Protein AF-A0A3A0A317-F1 (afdb_monomer_lite)

Structure (mmCIF, N/CA/C/O backbone):
data_AF-A0A3A0A317-F1
#
_entry.id   AF-A0A3A0A317-F1
#
loop_
_atom_site.group_PDB
_atom_site.id
_atom_site.type_symbol
_atom_site.label_atom_id
_atom_site.label_alt_id
_atom_site.label_comp_id
_atom_site.label_asym_id
_atom_site.label_entity_id
_atom_site.label_seq_id
_atom_site.pdbx_PDB_ins_code
_atom_site.Cartn_x
_atom_site.Cartn_y
_atom_site.Cartn_z
_atom_site.occupancy
_atom_site.B_iso_or_equiv
_atom_site.auth_seq_id
_atom_site.auth_comp_id
_atom_site.auth_asym_id
_atom_site.auth_atom_id
_atom_site.pdbx_PDB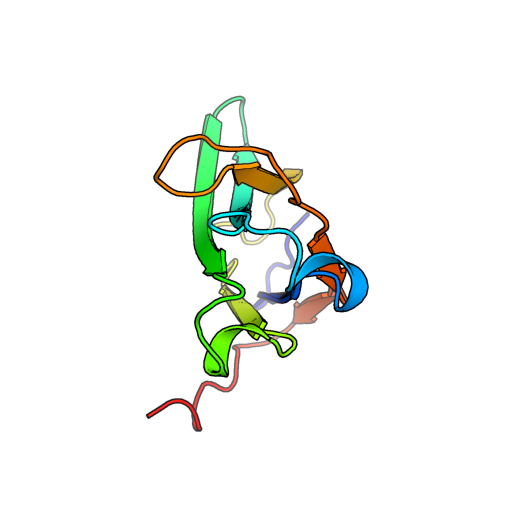_model_num
ATOM 1 N N . THR A 1 1 ? -15.332 -1.388 9.188 1.00 91.38 1 THR A N 1
ATOM 2 C CA . THR A 1 1 ? -15.083 -1.339 10.641 1.00 91.38 1 THR A CA 1
ATOM 3 C C . THR A 1 1 ? -14.102 -2.420 10.993 1.00 91.38 1 THR A C 1
ATOM 5 O O . THR A 1 1 ? -14.291 -3.546 10.540 1.00 91.38 1 THR A O 1
ATOM 8 N N . VAL A 1 2 ? -13.060 -2.084 11.742 1.00 95.31 2 VAL A N 1
ATOM 9 C CA . VAL A 1 2 ? -12.062 -3.056 12.201 1.00 95.31 2 VAL A CA 1
ATOM 10 C C . VAL A 1 2 ? -12.675 -3.929 13.305 1.00 95.31 2 VAL A C 1
ATOM 12 O O . VAL A 1 2 ? -13.416 -3.404 14.141 1.00 95.31 2 VAL A O 1
ATOM 15 N N . PRO A 1 3 ? -12.401 -5.247 13.337 1.00 95.38 3 PRO A N 1
ATOM 16 C CA . PRO A 1 3 ? -12.812 -6.111 14.439 1.00 95.38 3 PRO A CA 1
ATOM 17 C C . PRO A 1 3 ? -12.347 -5.591 15.807 1.00 95.38 3 PRO A C 1
ATOM 19 O O . PRO A 1 3 ? -11.347 -4.881 15.917 1.00 95.38 3 PRO A O 1
ATOM 22 N N . ASN A 1 4 ? -13.065 -5.965 16.866 1.00 96.38 4 ASN A N 1
ATOM 23 C CA . ASN A 1 4 ? -12.630 -5.664 18.232 1.00 96.38 4 ASN A CA 1
ATOM 24 C C . ASN A 1 4 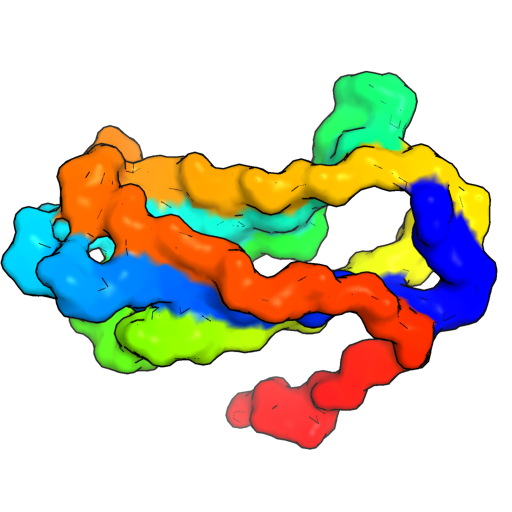? -11.450 -6.565 18.644 1.00 96.38 4 ASN A C 1
ATOM 26 O O . ASN A 1 4 ? -10.556 -6.126 19.372 1.00 96.38 4 ASN A O 1
ATOM 30 N N . GLU A 1 5 ? -11.408 -7.808 18.153 1.00 96.19 5 GLU A N 1
ATOM 31 C CA . GLU A 1 5 ? -10.285 -8.737 18.323 1.00 96.19 5 GLU A CA 1
ATOM 32 C C . GLU A 1 5 ? -9.116 -8.396 17.407 1.00 96.19 5 GLU A C 1
ATOM 34 O O . GLU A 1 5 ? -9.234 -7.561 16.505 1.00 96.19 5 GLU A O 1
ATOM 39 N N . ARG A 1 6 ? -7.927 -8.965 17.679 1.00 96.31 6 ARG A N 1
ATOM 40 C CA . ARG A 1 6 ? -6.727 -8.632 16.898 1.00 96.31 6 ARG A CA 1
ATOM 41 C C . ARG A 1 6 ? -6.965 -8.849 15.417 1.00 96.31 6 ARG A C 1
ATOM 43 O O . ARG A 1 6 ? -7.658 -9.793 15.054 1.00 96.31 6 ARG A O 1
ATOM 50 N N . ALA A 1 7 ? -6.480 -7.920 14.603 1.00 96.69 7 ALA A N 1
ATOM 51 C CA . ALA A 1 7 ? -6.695 -7.938 13.175 1.00 96.69 7 ALA A CA 1
ATOM 52 C C . ALA A 1 7 ? -5.544 -7.236 12.463 1.00 96.69 7 ALA A C 1
ATOM 54 O O . ALA A 1 7 ? -4.937 -6.311 13.005 1.00 96.69 7 ALA A O 1
ATOM 55 N N . PHE A 1 8 ? -5.274 -7.681 11.246 1.00 96.50 8 PHE A N 1
ATOM 56 C CA . PHE A 1 8 ? -4.246 -7.122 10.383 1.00 96.50 8 PHE A CA 1
ATOM 57 C C . PHE A 1 8 ? -4.687 -7.213 8.924 1.00 96.50 8 PHE A C 1
ATOM 59 O O . PHE A 1 8 ? -5.536 -8.040 8.572 1.00 96.50 8 PHE A O 1
ATOM 66 N N . LEU A 1 9 ? -4.111 -6.356 8.086 1.00 95.75 9 LEU A N 1
ATOM 67 C CA . LEU A 1 9 ? -4.196 -6.491 6.638 1.00 95.75 9 LEU A CA 1
ATOM 68 C C . LEU A 1 9 ? -3.067 -7.375 6.152 1.00 95.75 9 LEU A C 1
ATOM 70 O O . LEU A 1 9 ? -1.918 -7.176 6.538 1.00 95.75 9 LEU A O 1
ATOM 74 N N . TRP A 1 10 ? -3.412 -8.313 5.286 1.00 96.12 10 TRP A N 1
ATOM 75 C CA . TRP A 1 10 ? -2.463 -8.994 4.431 1.00 96.12 10 TRP A CA 1
ATOM 76 C C . TRP A 1 10 ? -2.618 -8.414 3.028 1.00 96.12 10 TRP A C 1
ATOM 78 O O . TRP A 1 10 ? -3.718 -8.429 2.473 1.00 96.12 10 TRP A O 1
ATOM 88 N N . LEU A 1 11 ? -1.540 -7.835 2.511 1.00 96.12 11 LEU A N 1
ATOM 89 C CA . LEU A 1 11 ? -1.440 -7.280 1.166 1.00 96.12 11 LEU A CA 1
ATOM 90 C C . LEU A 1 11 ? -0.219 -7.880 0.471 1.00 96.12 11 LEU A C 1
ATOM 92 O O . LEU A 1 11 ? 0.776 -8.163 1.136 1.00 96.12 11 LEU A O 1
ATOM 96 N N . SER A 1 12 ? -0.264 -7.978 -0.854 1.00 96.81 12 SER A N 1
ATOM 97 C CA . SER A 1 12 ? 0.878 -8.432 -1.651 1.00 96.81 12 SER A CA 1
ATOM 98 C C . SER A 1 12 ? 1.140 -7.442 -2.794 1.00 96.81 12 SER A C 1
ATOM 100 O O . SER A 1 12 ? 0.549 -7.593 -3.857 1.00 96.81 12 SER A O 1
ATOM 102 N N . PRO A 1 13 ? 1.926 -6.366 -2.631 1.00 97.62 13 PRO A N 1
ATOM 103 C CA . PRO A 1 13 ? 2.361 -5.542 -3.762 1.00 97.62 13 PRO A CA 1
ATOM 104 C C . PRO A 1 13 ? 3.303 -6.293 -4.718 1.00 97.62 13 PRO A C 1
ATOM 106 O O . PRO A 1 13 ? 4.121 -7.111 -4.290 1.00 97.62 13 PRO A O 1
ATOM 109 N N . ALA A 1 14 ? 3.200 -6.001 -6.016 1.00 97.88 14 ALA A N 1
ATOM 110 C CA . ALA A 1 14 ? 4.130 -6.484 -7.038 1.00 97.88 14 ALA A CA 1
ATOM 111 C C . ALA A 1 14 ? 4.178 -5.567 -8.266 1.00 97.88 14 ALA A C 1
ATOM 113 O O . ALA A 1 14 ? 3.189 -4.916 -8.622 1.00 97.88 14 ALA A O 1
ATOM 114 N N . LEU A 1 15 ? 5.322 -5.587 -8.949 1.00 97.75 15 LEU A N 1
ATOM 115 C CA . LEU A 1 15 ? 5.480 -5.039 -10.295 1.00 97.75 15 LEU A CA 1
ATOM 116 C C . LEU A 1 15 ? 4.954 -6.034 -11.337 1.00 97.75 15 LEU A C 1
ATOM 118 O O . LEU A 1 15 ? 5.111 -7.245 -11.183 1.00 97.75 15 LEU A O 1
ATOM 122 N N . ASP A 1 16 ? 4.379 -5.529 -12.424 1.00 96.50 16 ASP A N 1
ATOM 123 C CA . ASP A 1 16 ? 3.984 -6.344 -13.571 1.00 96.50 16 ASP A CA 1
ATOM 124 C C . ASP A 1 16 ? 5.237 -6.873 -14.297 1.00 96.50 16 ASP A C 1
ATOM 126 O O . ASP A 1 16 ? 6.049 -6.063 -14.761 1.00 96.50 16 ASP A O 1
ATOM 130 N N . PRO A 1 17 ? 5.405 -8.203 -14.448 1.00 96.38 17 PRO A N 1
ATOM 131 C CA . PRO A 1 17 ? 6.549 -8.782 -15.147 1.00 96.38 17 PRO A CA 1
ATOM 132 C C . PRO A 1 17 ? 6.762 -8.280 -16.572 1.00 96.38 17 PRO A C 1
ATOM 134 O O . PRO A 1 17 ? 7.891 -8.290 -17.063 1.00 96.38 17 PRO A O 1
ATOM 137 N N . GLU A 1 18 ? 5.705 -7.817 -17.241 1.00 96.81 18 GLU A N 1
ATOM 138 C CA . GLU A 1 18 ? 5.811 -7.251 -18.584 1.00 96.81 18 GLU A CA 1
ATOM 139 C C . GLU A 1 18 ? 6.664 -5.969 -18.609 1.00 96.81 18 GLU A C 1
ATOM 141 O O . GLU A 1 18 ? 7.320 -5.692 -19.614 1.00 96.81 18 GLU A O 1
ATOM 146 N N . ALA A 1 19 ? 6.696 -5.215 -17.505 1.00 95.06 19 ALA A N 1
ATOM 147 C CA . ALA A 1 19 ? 7.318 -3.896 -17.424 1.00 95.06 19 ALA A CA 1
ATOM 148 C C . ALA A 1 19 ? 8.756 -3.884 -16.878 1.00 95.06 19 ALA A C 1
ATOM 150 O O . ALA A 1 19 ? 9.430 -2.859 -16.983 1.00 95.06 19 ALA A O 1
ATOM 151 N N . TRP A 1 20 ? 9.273 -5.001 -16.349 1.00 94.31 20 TRP A N 1
ATOM 152 C CA . TRP A 1 20 ? 10.591 -5.042 -15.687 1.00 94.31 20 TRP A CA 1
ATOM 153 C C . TRP A 1 20 ? 11.752 -4.529 -16.555 1.00 94.31 20 TRP A C 1
ATOM 155 O O . TRP A 1 20 ? 12.718 -3.972 -16.045 1.00 94.31 20 TRP A O 1
ATOM 165 N N . GLY A 1 21 ? 11.664 -4.700 -17.876 1.00 92.94 21 GLY A N 1
ATOM 166 C CA . GLY A 1 21 ? 12.705 -4.293 -18.825 1.00 92.94 21 GLY A CA 1
ATOM 167 C C . GLY A 1 21 ? 12.516 -2.912 -19.457 1.00 92.94 21 GLY A C 1
ATOM 168 O O . GLY A 1 21 ? 13.262 -2.570 -20.370 1.00 92.94 21 GLY A O 1
ATOM 169 N N . TRP A 1 22 ? 11.505 -2.140 -19.054 1.00 94.44 22 TRP A N 1
ATOM 170 C CA . TRP A 1 22 ? 11.126 -0.898 -19.744 1.00 94.44 22 TRP A CA 1
ATOM 171 C C . TRP A 1 22 ? 11.856 0.355 -19.232 1.00 94.44 22 TRP A C 1
ATOM 173 O O . TRP A 1 22 ? 11.685 1.429 -19.803 1.00 94.44 22 TRP A O 1
ATOM 183 N N . GLY A 1 23 ? 12.705 0.222 -18.206 1.00 86.56 23 GLY A N 1
ATOM 184 C CA . GLY A 1 23 ? 13.604 1.289 -17.748 1.00 86.56 23 GLY A CA 1
ATOM 185 C C . GLY A 1 23 ? 13.011 2.286 -16.744 1.00 86.56 23 GLY A C 1
ATOM 186 O O . GLY A 1 23 ? 13.548 3.386 -16.622 1.00 86.56 23 GLY A O 1
ATOM 187 N N . GLY A 1 24 ? 11.930 1.924 -16.044 1.00 90.94 24 GLY A N 1
ATOM 188 C CA . GLY A 1 24 ? 11.418 2.670 -14.884 1.00 90.94 24 GLY A CA 1
ATOM 189 C C . GLY A 1 24 ? 12.290 2.490 -13.638 1.00 90.94 24 GLY A C 1
ATOM 190 O O . GLY A 1 24 ? 13.027 1.507 -13.538 1.00 90.94 24 GLY A O 1
ATOM 191 N N . ASP A 1 25 ? 12.208 3.424 -12.686 1.00 94.75 25 ASP A N 1
ATOM 192 C CA . ASP A 1 25 ? 12.873 3.299 -11.379 1.00 94.75 25 ASP A CA 1
ATOM 193 C C . ASP A 1 25 ? 12.012 2.567 -10.341 1.00 94.75 25 ASP A C 1
ATOM 195 O O . ASP A 1 25 ? 12.496 2.290 -9.248 1.00 94.75 25 ASP A O 1
ATOM 199 N N . GLY A 1 26 ? 10.790 2.174 -10.709 1.00 96.56 26 GLY A N 1
ATOM 200 C CA . GLY A 1 26 ? 9.924 1.304 -9.925 1.00 96.56 26 GLY A CA 1
ATOM 201 C C . GLY A 1 26 ? 8.785 2.046 -9.233 1.00 96.56 26 GLY A C 1
ATOM 202 O O . GLY A 1 26 ? 8.675 3.262 -9.302 1.00 96.56 26 GLY A O 1
ATOM 203 N N . VAL A 1 27 ? 7.950 1.300 -8.512 1.00 98.19 27 VAL A N 1
ATOM 204 C CA . VAL A 1 27 ? 6.696 1.814 -7.941 1.00 98.19 27 VAL A CA 1
ATOM 205 C C . VAL A 1 27 ? 6.782 1.858 -6.423 1.00 98.19 27 VAL A C 1
ATOM 207 O O . VAL A 1 27 ? 7.223 0.902 -5.782 1.00 98.19 27 VAL A O 1
ATOM 210 N N .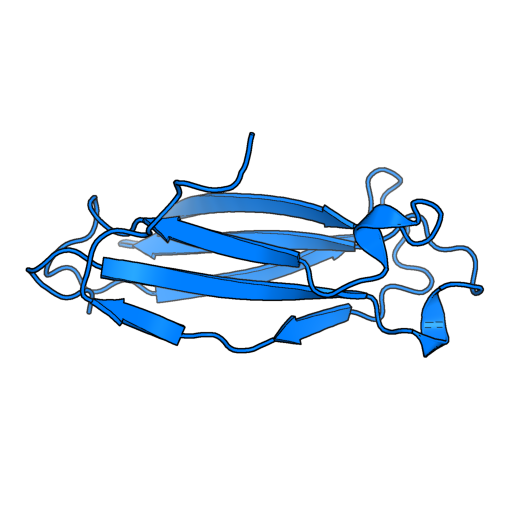 THR A 1 28 ? 6.335 2.962 -5.830 1.00 98.38 28 THR A N 1
ATOM 211 C CA . THR A 1 28 ? 6.176 3.107 -4.379 1.00 98.38 28 THR A CA 1
ATOM 212 C C . THR A 1 28 ? 4.747 2.770 -3.979 1.00 98.38 28 THR A C 1
ATOM 214 O O . THR A 1 28 ? 3.798 3.422 -4.402 1.00 98.38 28 THR A O 1
ATOM 217 N N . PHE A 1 29 ? 4.589 1.743 -3.155 1.00 98.31 29 PHE A N 1
ATOM 218 C CA . PHE A 1 29 ? 3.315 1.268 -2.638 1.00 98.31 29 PHE A CA 1
ATOM 219 C C . PHE A 1 29 ? 3.086 1.824 -1.242 1.00 98.31 29 PHE A C 1
ATOM 221 O O . PHE A 1 29 ? 3.934 1.647 -0.366 1.00 98.31 29 PHE A O 1
ATOM 228 N N . GLU A 1 30 ? 1.924 2.427 -1.012 1.00 98.38 30 GLU A N 1
ATOM 229 C CA . GLU A 1 30 ? 1.523 2.894 0.310 1.00 98.38 30 GLU A CA 1
ATOM 230 C C . GLU A 1 30 ? 0.158 2.335 0.704 1.00 98.38 30 GLU A C 1
ATOM 232 O O . GLU A 1 30 ? -0.763 2.228 -0.108 1.00 98.38 30 GLU A O 1
ATOM 237 N N . ALA A 1 31 ? 0.037 1.958 1.977 1.00 97.94 31 ALA A N 1
ATOM 238 C CA . ALA A 1 31 ? -1.247 1.652 2.584 1.00 97.94 31 ALA A CA 1
ATOM 239 C C . ALA A 1 31 ? -1.459 2.564 3.789 1.00 97.94 31 ALA A C 1
ATOM 241 O O . ALA A 1 31 ? -0.625 2.630 4.700 1.00 97.94 31 ALA A O 1
ATOM 242 N N . ALA A 1 32 ? -2.595 3.246 3.797 1.00 98.12 32 ALA A N 1
ATOM 243 C CA . ALA A 1 32 ? -2.961 4.210 4.812 1.00 98.12 32 ALA A CA 1
ATOM 244 C C . ALA A 1 32 ? -4.373 3.956 5.334 1.00 98.12 32 ALA A C 1
ATOM 246 O O . ALA A 1 32 ? -5.212 3.311 4.695 1.00 98.12 32 ALA A O 1
ATOM 247 N N . VAL A 1 33 ? -4.632 4.488 6.521 1.00 97.88 33 VAL A N 1
ATOM 248 C CA . VAL A 1 33 ? -5.983 4.611 7.054 1.00 97.88 33 VAL A CA 1
ATOM 249 C C . VAL A 1 33 ? -6.423 6.059 6.958 1.00 97.88 33 VAL A C 1
ATOM 251 O O . VAL A 1 33 ? -5.654 6.961 7.284 1.00 97.88 33 VAL A O 1
ATOM 254 N N . ALA A 1 34 ? -7.671 6.279 6.568 1.00 97.50 34 ALA A N 1
ATOM 255 C CA . ALA A 1 34 ? -8.322 7.569 6.700 1.00 97.50 34 ALA A CA 1
ATOM 256 C C . ALA A 1 34 ? -9.421 7.496 7.760 1.00 97.50 34 ALA A C 1
ATOM 258 O O . ALA A 1 34 ? -10.277 6.602 7.755 1.00 97.50 34 ALA A O 1
ATOM 259 N N . ARG A 1 35 ? -9.386 8.457 8.684 1.00 94.38 35 ARG A N 1
ATOM 260 C CA . ARG A 1 35 ? -10.378 8.644 9.742 1.00 94.38 35 ARG A CA 1
ATOM 261 C C . ARG A 1 35 ? -10.529 10.134 10.024 1.00 94.38 35 ARG A C 1
ATOM 263 O O . ARG A 1 35 ? -9.537 10.836 10.163 1.00 94.38 35 ARG A O 1
ATOM 270 N N . ASP A 1 36 ? -11.770 10.609 10.131 1.00 91.38 36 ASP A N 1
ATOM 271 C CA . ASP A 1 36 ? -12.085 11.997 10.508 1.00 91.38 36 ASP A CA 1
ATOM 272 C C . ASP A 1 36 ? -11.360 13.051 9.635 1.00 91.38 36 ASP A C 1
ATOM 274 O O . ASP A 1 36 ? -11.006 14.136 10.090 1.00 91.38 36 ASP A O 1
ATOM 278 N N . GLY A 1 37 ? -11.130 12.721 8.357 1.00 89.00 37 GLY A N 1
ATOM 279 C CA . GLY A 1 37 ? -10.423 13.576 7.395 1.00 89.00 37 GLY A CA 1
ATOM 280 C C . GLY A 1 37 ? -8.897 13.591 7.537 1.00 89.00 37 GLY A C 1
ATOM 281 O O . GLY A 1 37 ? -8.239 14.336 6.815 1.00 89.00 37 GLY A O 1
ATOM 282 N N . GLN A 1 38 ? -8.329 12.785 8.436 1.00 94.38 38 GLN A N 1
ATOM 283 C CA . GLN A 1 38 ? -6.888 12.609 8.592 1.00 94.38 38 GLN A CA 1
ATOM 284 C C . GLN A 1 38 ? -6.449 11.259 8.035 1.00 94.38 38 GLN A C 1
ATOM 286 O O . GLN A 1 38 ? -7.039 10.223 8.346 1.00 94.38 38 GLN A O 1
ATOM 291 N N . GLU A 1 39 ? -5.386 11.285 7.239 1.00 97.06 39 GLU A N 1
ATOM 292 C CA . GLU A 1 39 ? -4.740 10.094 6.705 1.00 97.06 39 GLU A CA 1
ATOM 293 C C . GLU A 1 39 ? -3.499 9.752 7.536 1.00 97.06 39 GLU A C 1
ATOM 295 O O . GLU A 1 39 ? -2.753 10.633 7.967 1.00 97.06 39 GLU A O 1
ATOM 300 N N . THR A 1 40 ? -3.297 8.468 7.815 1.00 97.62 40 THR A N 1
ATOM 301 C CA . THR A 1 40 ? -2.108 7.951 8.497 1.00 97.62 40 THR A CA 1
ATOM 302 C C . THR A 1 40 ? -1.564 6.766 7.715 1.00 97.62 40 THR A C 1
ATOM 304 O O . THR A 1 40 ? -2.196 5.709 7.667 1.00 97.62 40 THR A O 1
ATOM 307 N N . THR A 1 41 ? -0.385 6.939 7.120 1.00 98.19 41 THR A N 1
ATOM 308 C CA . THR A 1 41 ? 0.336 5.870 6.424 1.00 98.19 41 THR A CA 1
ATOM 309 C C . THR A 1 41 ? 0.795 4.816 7.424 1.00 98.19 41 THR A C 1
ATOM 311 O O . THR A 1 41 ? 1.459 5.125 8.413 1.00 98.19 41 THR A O 1
ATOM 314 N N . LEU A 1 42 ? 0.435 3.561 7.166 1.00 97.44 42 LEU A N 1
ATOM 315 C CA . LEU A 1 42 ? 0.821 2.408 7.983 1.00 97.44 42 LEU A CA 1
ATOM 316 C C . LEU A 1 42 ? 1.918 1.569 7.328 1.00 97.44 42 LEU A C 1
ATOM 318 O O . LEU A 1 42 ? 2.619 0.825 8.011 1.00 97.44 42 LEU A O 1
ATOM 322 N N . TYR A 1 43 ? 2.048 1.670 6.009 1.00 97.75 43 TYR A N 1
ATOM 323 C CA . TYR A 1 43 ? 2.997 0.911 5.213 1.00 97.75 43 TYR A CA 1
ATOM 324 C C . TYR A 1 43 ? 3.459 1.751 4.033 1.00 97.75 43 TYR A C 1
ATOM 326 O O . TYR A 1 43 ? 2.640 2.375 3.361 1.00 97.75 43 TYR A O 1
ATOM 334 N N . THR A 1 44 ? 4.762 1.720 3.780 1.00 97.94 44 THR A N 1
ATOM 335 C CA . THR A 1 44 ? 5.376 2.223 2.557 1.00 97.94 44 THR A CA 1
ATOM 336 C C . THR A 1 44 ? 6.445 1.231 2.121 1.00 97.94 44 THR A C 1
ATOM 338 O O . THR A 1 44 ? 7.226 0.748 2.949 1.00 97.94 44 THR A O 1
ATOM 341 N N . ARG A 1 45 ? 6.465 0.888 0.836 1.00 97.50 45 ARG A N 1
ATOM 342 C CA . ARG A 1 45 ? 7.523 0.076 0.241 1.00 97.50 45 ARG A CA 1
ATOM 343 C C . ARG A 1 45 ? 7.705 0.445 -1.218 1.00 97.50 45 ARG A C 1
ATOM 345 O O . ARG A 1 45 ? 6.758 0.424 -1.994 1.00 97.50 45 ARG A O 1
ATOM 352 N N . HIS A 1 46 ? 8.941 0.718 -1.594 1.00 98.00 46 HIS A N 1
ATOM 353 C CA . HIS A 1 46 ? 9.324 0.888 -2.985 1.00 98.00 46 HIS A CA 1
ATOM 354 C C . HIS A 1 46 ? 9.817 -0.444 -3.559 1.00 98.00 46 HIS A C 1
ATOM 356 O O . HIS A 1 46 ? 10.621 -1.112 -2.908 1.00 98.00 46 HIS A O 1
ATOM 362 N N . LEU A 1 47 ? 9.313 -0.823 -4.736 1.00 97.94 47 LEU A N 1
ATOM 363 C CA . LEU A 1 47 ? 9.759 -1.993 -5.493 1.00 97.94 47 LEU A CA 1
ATOM 364 C C . LEU A 1 47 ? 10.484 -1.532 -6.750 1.00 97.94 47 LEU A C 1
ATOM 366 O O . LEU A 1 47 ? 9.886 -0.833 -7.570 1.00 97.94 47 LEU A O 1
ATOM 370 N N . ASN A 1 48 ? 11.730 -1.966 -6.924 1.00 96.31 48 ASN A N 1
ATOM 371 C CA . ASN A 1 48 ? 12.557 -1.589 -8.066 1.00 96.31 48 ASN A CA 1
ATOM 372 C C . ASN A 1 48 ? 12.795 -2.795 -8.997 1.00 96.31 48 ASN A C 1
ATOM 374 O O . ASN A 1 48 ? 13.332 -3.806 -8.547 1.00 96.31 48 ASN A O 1
ATOM 378 N N . PRO A 1 49 ? 12.468 -2.721 -10.303 1.00 95.44 49 PRO A N 1
ATOM 379 C CA . PRO A 1 49 ? 12.673 -3.842 -11.226 1.00 95.44 49 PRO A CA 1
ATOM 380 C C . PRO A 1 49 ? 14.153 -4.180 -11.489 1.00 95.44 49 PRO A C 1
ATOM 382 O O . PRO A 1 49 ? 14.450 -5.248 -12.022 1.00 95.44 49 PRO A O 1
ATOM 385 N N . ALA A 1 50 ? 15.096 -3.304 -11.125 1.00 94.81 50 ALA A N 1
ATOM 386 C CA . ALA A 1 50 ? 16.527 -3.610 -11.148 1.00 94.81 50 ALA A CA 1
ATOM 387 C C . ALA A 1 50 ? 16.953 -4.541 -9.997 1.00 94.81 50 ALA A C 1
ATOM 389 O O . ALA A 1 50 ? 18.003 -5.184 -10.075 1.00 94.81 50 ALA A O 1
ATOM 390 N N . GLU A 1 51 ? 16.139 -4.637 -8.946 1.00 96.00 51 GLU A N 1
ATOM 391 C CA . GLU A 1 51 ? 16.418 -5.423 -7.756 1.00 96.00 51 GLU A CA 1
ATOM 392 C C . GLU A 1 51 ? 15.727 -6.787 -7.832 1.00 96.00 51 GLU A C 1
ATOM 394 O O . GLU A 1 51 ? 14.508 -6.917 -7.755 1.00 96.00 51 GLU A O 1
ATOM 399 N N . THR A 1 52 ? 16.519 -7.854 -7.955 1.00 94.69 52 THR A N 1
ATOM 400 C CA . THR A 1 52 ? 15.977 -9.220 -8.125 1.00 94.69 52 THR A CA 1
ATOM 401 C C . THR A 1 52 ? 15.040 -9.667 -7.000 1.00 94.69 52 THR A C 1
ATOM 403 O O . THR A 1 52 ? 14.134 -10.462 -7.250 1.00 94.69 52 THR A O 1
ATOM 406 N N . TYR A 1 53 ? 15.227 -9.156 -5.778 1.00 95.56 53 TYR A N 1
ATOM 407 C CA . TYR A 1 53 ? 14.367 -9.477 -4.640 1.00 95.56 53 TYR A CA 1
ATOM 408 C C . TYR A 1 53 ? 12.971 -8.836 -4.742 1.00 95.56 53 TYR A C 1
ATOM 410 O O . TYR A 1 53 ? 12.044 -9.337 -4.110 1.00 95.56 53 TYR A O 1
ATOM 418 N N . ASP A 1 54 ? 12.799 -7.789 -5.558 1.00 96.88 54 ASP A N 1
ATOM 419 C CA . ASP A 1 54 ? 11.540 -7.052 -5.745 1.00 96.88 54 ASP A CA 1
ATOM 420 C C . ASP A 1 54 ? 10.693 -7.564 -6.924 1.00 96.88 54 ASP A C 1
ATOM 422 O O . ASP A 1 54 ? 9.545 -7.154 -7.085 1.00 96.88 54 ASP A O 1
ATOM 426 N N . LEU A 1 55 ? 11.213 -8.499 -7.729 1.00 94.31 55 LEU A N 1
ATOM 427 C CA . LEU A 1 55 ? 10.490 -9.071 -8.876 1.00 94.31 55 LEU A CA 1
ATOM 428 C C . LEU A 1 55 ? 9.330 -9.993 -8.458 1.00 94.31 55 LEU A C 1
ATOM 430 O O . LEU A 1 55 ? 8.426 -10.270 -9.241 1.00 94.31 55 LEU A O 1
ATOM 434 N N . GLY A 1 56 ? 9.361 -10.516 -7.233 1.00 93.62 56 GLY A N 1
ATOM 435 C CA . GLY A 1 56 ? 8.295 -11.357 -6.691 1.00 93.62 56 GLY A CA 1
ATOM 436 C C . GLY A 1 56 ? 7.157 -10.558 -6.059 1.00 93.62 56 GLY A C 1
ATOM 437 O O . GLY A 1 56 ? 7.282 -9.363 -5.799 1.00 93.62 56 GLY A O 1
ATOM 438 N N . TRP A 1 57 ? 6.070 -11.259 -5.730 1.00 95.62 57 TRP A N 1
ATOM 439 C CA . TRP A 1 57 ? 5.088 -10.748 -4.775 1.00 95.62 57 TRP A CA 1
ATOM 440 C C . TRP A 1 57 ? 5.760 -10.483 -3.435 1.00 95.62 57 TRP A C 1
ATOM 442 O O . TRP A 1 57 ? 6.502 -11.321 -2.922 1.00 95.62 57 TRP A O 1
ATOM 452 N N . GLN A 1 58 ? 5.488 -9.310 -2.883 1.00 96.12 58 GLN A N 1
ATOM 453 C CA . GLN A 1 58 ? 6.058 -8.866 -1.628 1.00 96.12 58 GLN A CA 1
ATOM 454 C C . GLN A 1 58 ? 4.973 -8.852 -0.572 1.00 96.12 58 GLN A C 1
ATOM 456 O O . GLN A 1 58 ? 4.083 -8.017 -0.627 1.00 96.12 58 GLN A O 1
ATOM 461 N N . GLU A 1 59 ? 5.030 -9.762 0.391 1.00 94.62 59 GLU A N 1
ATOM 462 C CA . GLU A 1 59 ? 3.997 -9.822 1.422 1.00 94.62 59 GLU A CA 1
ATOM 463 C C . GLU A 1 59 ? 4.140 -8.669 2.423 1.00 94.62 59 GLU A C 1
ATOM 465 O O . GLU A 1 59 ? 5.241 -8.294 2.831 1.00 94.62 59 GLU A O 1
ATOM 470 N N . ALA A 1 60 ? 3.007 -8.095 2.818 1.00 94.19 60 ALA A N 1
ATOM 471 C CA . ALA A 1 60 ? 2.909 -7.054 3.827 1.00 94.19 60 ALA A CA 1
ATOM 472 C C . ALA A 1 60 ? 1.815 -7.412 4.835 1.00 94.19 60 ALA A C 1
ATOM 474 O O . ALA A 1 60 ? 0.646 -7.589 4.483 1.00 94.19 60 ALA A O 1
ATOM 475 N N . LEU A 1 61 ? 2.211 -7.492 6.106 1.00 95.44 61 LEU A N 1
ATOM 476 C CA . LEU A 1 61 ? 1.339 -7.773 7.242 1.00 95.44 61 LEU A CA 1
ATOM 477 C C . LEU A 1 61 ? 1.228 -6.502 8.089 1.00 95.44 61 LEU A C 1
ATOM 479 O O . LEU A 1 61 ? 2.159 -6.151 8.810 1.00 95.44 61 LEU A O 1
ATOM 483 N N . ILE A 1 62 ? 0.101 -5.797 7.996 1.00 95.56 62 ILE A N 1
ATOM 484 C CA . ILE A 1 62 ? -0.088 -4.476 8.613 1.00 95.56 62 ILE A CA 1
ATOM 485 C C . ILE A 1 62 ? -1.048 -4.599 9.802 1.00 95.56 62 ILE A C 1
ATOM 487 O O . ILE A 1 62 ? -2.251 -4.796 9.592 1.00 95.56 62 ILE A O 1
ATOM 491 N N . PRO A 1 63 ? -0.571 -4.487 11.055 1.00 95.81 63 PRO A N 1
ATOM 492 C CA . PRO A 1 63 ? -1.435 -4.528 12.230 1.00 95.81 63 PRO A CA 1
ATOM 493 C C . PRO A 1 63 ? -2.443 -3.373 12.242 1.00 95.81 63 PRO A C 1
ATOM 495 O O . PRO A 1 63 ? -2.094 -2.230 11.959 1.00 95.81 63 PRO A O 1
ATOM 498 N N . LEU A 1 64 ? -3.687 -3.655 12.637 1.00 96.50 64 LEU A N 1
ATOM 499 C CA . LEU A 1 64 ? -4.746 -2.647 12.799 1.00 96.50 64 LEU A CA 1
ATOM 500 C C . LEU A 1 64 ? -5.154 -2.456 14.268 1.00 96.50 64 LEU A C 1
ATOM 502 O O . LEU A 1 64 ? -6.241 -1.958 14.565 1.00 96.50 64 LEU A O 1
ATOM 506 N N . ASP A 1 65 ? -4.290 -2.851 15.207 1.00 95.12 65 ASP A N 1
ATOM 507 C CA . ASP A 1 65 ? -4.541 -2.822 16.650 1.00 95.12 65 ASP A CA 1
ATOM 508 C C . ASP A 1 65 ? -4.993 -1.456 17.181 1.00 95.12 65 ASP A C 1
ATOM 510 O O . ASP A 1 65 ? -5.784 -1.410 18.123 1.00 95.12 65 ASP A O 1
ATOM 514 N N . ALA A 1 66 ? -4.517 -0.366 16.577 1.00 95.38 66 ALA A N 1
ATOM 515 C CA . ALA A 1 66 ? -4.854 1.001 16.970 1.00 95.38 66 ALA A CA 1
ATOM 516 C C . ALA A 1 66 ? -6.286 1.422 16.591 1.00 95.38 66 ALA A C 1
ATOM 518 O O . ALA A 1 66 ? -6.775 2.417 17.111 1.00 95.38 66 ALA A O 1
ATOM 519 N N . TYR A 1 67 ? -6.965 0.664 15.725 1.00 96.06 67 TYR A N 1
ATOM 520 C CA . TYR A 1 67 ? -8.236 1.058 15.104 1.00 96.06 67 TYR A CA 1
ATOM 521 C C . TYR A 1 67 ? -9.406 0.138 15.483 1.00 96.06 67 TYR A C 1
ATOM 523 O O . TYR A 1 67 ? -10.431 0.109 14.806 1.00 96.06 67 TYR A O 1
ATOM 531 N N . ARG A 1 68 ? -9.263 -0.663 16.545 1.00 96.19 68 ARG A N 1
ATOM 532 C CA . ARG A 1 68 ? -10.252 -1.669 16.977 1.00 96.19 68 ARG A CA 1
ATOM 533 C C . ARG A 1 68 ? -11.638 -1.088 17.192 1.00 96.19 68 ARG A C 1
ATOM 535 O O . ARG A 1 68 ? -11.805 -0.132 17.939 1.00 96.19 68 ARG A O 1
ATOM 542 N N . GLY A 1 69 ? -12.639 -1.720 16.586 1.00 96.38 69 GLY A N 1
ATOM 543 C CA . GLY A 1 69 ? -14.029 -1.280 16.693 1.00 96.38 69 GLY A CA 1
ATOM 544 C C . GLY A 1 69 ? -14.329 0.019 15.942 1.00 96.38 69 GLY A C 1
ATOM 545 O O . GLY A 1 69 ? -15.486 0.438 15.894 1.00 96.38 69 GLY A O 1
ATOM 546 N N . GLU A 1 70 ? -13.332 0.640 15.309 1.00 96.06 70 GLU A N 1
ATOM 547 C CA . GLU A 1 70 ? -13.498 1.894 14.590 1.00 96.06 70 GLU A CA 1
ATOM 548 C C . GLU A 1 70 ? -13.890 1.655 13.130 1.00 96.06 70 GLU A C 1
ATOM 550 O O . GLU A 1 70 ? -13.511 0.668 12.480 1.00 96.06 70 GLU A O 1
ATOM 555 N N . ARG A 1 71 ? -14.681 2.582 12.586 1.00 95.69 71 ARG A N 1
ATOM 556 C CA . ARG A 1 71 ? -14.873 2.687 11.143 1.00 95.69 71 ARG A CA 1
ATOM 557 C C . ARG A 1 71 ? -13.722 3.515 10.581 1.00 95.69 71 ARG A C 1
ATOM 559 O O . ARG A 1 71 ? -13.615 4.693 10.888 1.00 95.69 71 ARG A O 1
ATOM 566 N N . ILE A 1 72 ? -12.918 2.877 9.745 1.00 96.19 72 ILE A N 1
ATOM 567 C CA . ILE A 1 72 ? -11.841 3.494 8.974 1.00 96.19 72 ILE A CA 1
ATOM 568 C C . ILE A 1 72 ? -12.098 3.250 7.492 1.00 96.19 72 ILE A C 1
ATOM 570 O O . ILE A 1 72 ? -12.749 2.254 7.143 1.00 96.19 72 ILE A O 1
ATOM 574 N N . ASP A 1 73 ? -11.539 4.113 6.657 1.00 96.94 73 ASP A N 1
ATOM 575 C CA . ASP A 1 73 ? -11.330 3.833 5.243 1.00 96.94 73 ASP A CA 1
ATOM 576 C C . ASP A 1 73 ? -9.883 3.369 5.047 1.00 96.94 73 ASP A C 1
ATOM 578 O O . ASP A 1 73 ? -8.960 3.894 5.669 1.00 96.94 73 ASP A O 1
ATOM 582 N N . LEU A 1 74 ? -9.697 2.342 4.221 1.00 95.88 74 LEU A N 1
ATOM 583 C CA . LEU A 1 74 ? -8.379 1.846 3.839 1.00 95.88 74 LEU A CA 1
ATOM 584 C C . LEU A 1 74 ? -8.043 2.389 2.462 1.00 95.88 74 LEU A C 1
ATOM 586 O O . LEU A 1 74 ? -8.818 2.209 1.522 1.00 95.88 74 LEU A O 1
ATOM 590 N N . ILE A 1 75 ? -6.891 3.033 2.360 1.00 96.88 75 ILE A N 1
ATOM 591 C CA . ILE A 1 75 ? -6.390 3.631 1.130 1.00 96.88 75 ILE A CA 1
ATOM 592 C C . ILE A 1 75 ? -5.166 2.828 0.717 1.00 96.88 75 ILE A C 1
ATOM 594 O O . ILE A 1 75 ? -4.218 2.703 1.488 1.00 96.88 75 ILE A O 1
ATOM 598 N N . LEU A 1 76 ? -5.216 2.258 -0.484 1.00 97.19 76 LEU A N 1
ATOM 599 C CA . LEU A 1 76 ? -4.077 1.618 -1.131 1.00 97.19 76 LEU A CA 1
ATOM 600 C C . LEU A 1 76 ? -3.689 2.494 -2.316 1.00 97.19 76 LEU A C 1
ATOM 602 O O . LEU A 1 76 ? -4.495 2.670 -3.233 1.00 97.19 76 LEU A O 1
ATOM 606 N N . SER A 1 77 ? -2.486 3.051 -2.292 1.00 97.44 77 SER A N 1
ATOM 607 C CA . SER A 1 77 ? -1.983 3.934 -3.340 1.00 97.44 77 SER A CA 1
ATOM 608 C C . SER A 1 77 ? -0.680 3.411 -3.928 1.00 97.44 77 SER A C 1
ATOM 610 O O . SER A 1 77 ? 0.065 2.638 -3.322 1.00 97.44 77 SER A O 1
ATOM 612 N N . THR A 1 78 ? -0.438 3.819 -5.167 1.00 97.44 78 THR A N 1
ATOM 613 C CA . THR A 1 78 ? 0.817 3.611 -5.881 1.00 97.44 78 THR A CA 1
ATOM 614 C C . THR A 1 78 ? 1.304 4.964 -6.367 1.00 97.44 78 THR A C 1
ATOM 616 O O . THR A 1 78 ? 0.527 5.735 -6.935 1.00 97.44 78 THR A O 1
ATOM 619 N N . HIS A 1 79 ? 2.580 5.236 -6.151 1.00 97.38 79 HIS A N 1
ATOM 620 C CA . HIS A 1 79 ? 3.255 6.467 -6.529 1.00 97.38 79 HIS A CA 1
ATOM 621 C C . HIS A 1 79 ? 4.482 6.144 -7.385 1.00 97.38 79 HIS A C 1
ATOM 623 O O . HIS A 1 79 ? 5.012 5.033 -7.273 1.00 97.38 79 HIS A O 1
ATOM 629 N N . PRO A 1 80 ? 4.960 7.115 -8.182 1.00 96.81 80 PRO A N 1
ATOM 630 C CA . PRO A 1 80 ? 6.241 6.995 -8.859 1.00 96.81 80 PRO A CA 1
ATOM 631 C C . PRO A 1 80 ? 7.391 6.646 -7.911 1.00 96.81 80 PRO A C 1
ATOM 633 O O . PRO A 1 80 ? 7.329 6.880 -6.693 1.00 96.81 80 PRO A O 1
ATOM 636 N N . GLY A 1 81 ? 8.459 6.101 -8.484 1.00 91.19 81 GLY A N 1
ATOM 637 C CA . GLY A 1 81 ? 9.704 5.837 -7.778 1.00 91.19 81 GLY A CA 1
ATOM 638 C C . GLY A 1 81 ? 10.406 7.112 -7.284 1.00 91.19 81 GLY A C 1
ATOM 639 O O . GLY A 1 81 ? 9.948 8.235 -7.523 1.00 91.19 81 GLY A O 1
ATOM 640 N N . PRO A 1 82 ? 11.537 6.976 -6.568 1.00 92.81 82 PRO A N 1
ATOM 641 C CA . PRO A 1 82 ? 12.268 8.094 -5.969 1.00 92.81 82 PRO A CA 1
ATOM 642 C C . PRO A 1 82 ? 12.675 9.216 -6.935 1.00 92.81 82 PRO A C 1
ATOM 644 O O . PRO A 1 82 ? 12.838 10.358 -6.501 1.00 92.81 82 PRO A O 1
ATOM 647 N N . ALA A 1 83 ? 12.847 8.929 -8.228 1.00 93.31 83 ALA A N 1
ATOM 648 C CA . ALA A 1 83 ? 13.147 9.932 -9.248 1.00 93.31 83 ALA A CA 1
ATOM 649 C C . ALA A 1 83 ? 11.900 10.690 -9.743 1.00 93.31 83 ALA A C 1
ATOM 651 O O . ALA A 1 83 ? 12.024 11.559 -10.608 1.00 93.31 83 ALA A O 1
ATOM 652 N N . ASN A 1 84 ? 10.714 10.381 -9.204 1.00 92.31 84 ASN A N 1
ATOM 653 C CA . ASN A 1 84 ? 9.415 10.867 -9.667 1.00 92.31 84 ASN A CA 1
ATOM 654 C C . ASN A 1 84 ? 9.200 10.599 -11.169 1.00 92.31 84 ASN A C 1
ATOM 656 O O . ASN A 1 84 ? 8.671 11.438 -11.902 1.00 92.31 84 ASN A O 1
ATOM 660 N N . ASN A 1 85 ? 9.681 9.441 -11.619 1.00 89.00 85 ASN A N 1
ATOM 661 C CA . ASN A 1 85 ? 9.547 8.947 -12.976 1.00 89.00 85 ASN A CA 1
ATOM 662 C C . ASN A 1 85 ? 8.432 7.900 -12.991 1.00 89.00 85 ASN A C 1
ATOM 664 O O . ASN A 1 85 ? 8.566 6.869 -12.353 1.00 89.00 85 ASN A O 1
ATOM 668 N N . ASP A 1 86 ? 7.344 8.172 -13.705 1.00 90.25 86 ASP A N 1
ATOM 669 C CA . ASP A 1 86 ? 6.198 7.261 -13.819 1.00 90.25 86 ASP A CA 1
ATOM 670 C C . ASP A 1 86 ? 6.306 6.306 -15.022 1.00 90.25 86 ASP A C 1
ATOM 672 O O . ASP A 1 86 ? 5.387 5.538 -15.335 1.00 90.25 86 ASP A O 1
ATOM 676 N N . ALA A 1 87 ? 7.433 6.348 -15.739 1.00 90.62 87 ALA A N 1
ATOM 677 C CA . ALA A 1 87 ? 7.675 5.459 -16.857 1.00 90.62 87 ALA A CA 1
ATOM 678 C C . ALA A 1 87 ? 7.715 4.001 -16.387 1.00 90.62 87 ALA A C 1
ATOM 680 O O . ALA A 1 87 ? 8.502 3.634 -15.522 1.00 90.62 87 ALA A O 1
ATOM 681 N N . ALA A 1 88 ? 6.929 3.155 -17.057 1.00 92.38 88 ALA A N 1
ATOM 682 C CA . ALA A 1 88 ? 6.846 1.718 -16.798 1.00 92.38 88 ALA A CA 1
ATOM 683 C C . ALA A 1 88 ? 6.279 1.308 -15.428 1.00 92.38 88 ALA A C 1
ATOM 685 O O . ALA A 1 88 ? 6.408 0.142 -15.051 1.00 92.38 88 ALA A O 1
ATOM 686 N N . ASP A 1 89 ? 5.562 2.202 -14.747 1.00 94.31 89 ASP A N 1
ATOM 687 C CA . ASP A 1 89 ? 4.884 1.924 -13.477 1.00 94.31 89 ASP A CA 1
ATOM 688 C C . ASP A 1 89 ? 3.629 1.054 -13.662 1.00 94.31 89 ASP A C 1
ATOM 690 O O . ASP A 1 89 ? 2.489 1.458 -13.420 1.00 94.31 89 ASP A O 1
ATOM 694 N N . ARG A 1 90 ? 3.827 -0.186 -14.118 1.00 96.06 90 ARG A N 1
ATOM 695 C CA . ARG A 1 90 ? 2.799 -1.230 -14.105 1.00 96.06 90 ARG A CA 1
ATOM 696 C C . ARG A 1 90 ? 2.963 -2.058 -12.842 1.00 96.06 90 ARG A C 1
ATOM 698 O O . ARG A 1 90 ? 3.968 -2.736 -12.647 1.00 96.06 90 ARG A O 1
ATOM 705 N N . A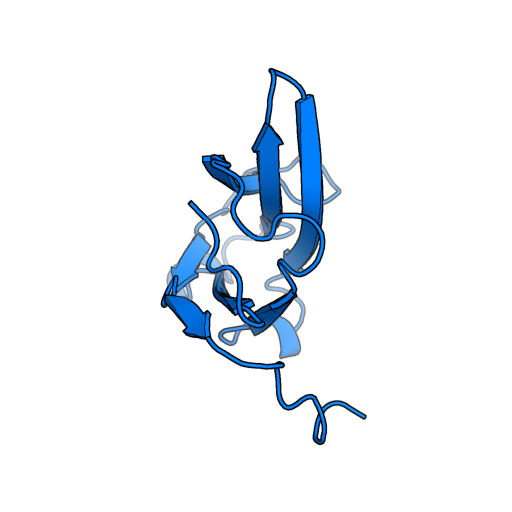LA A 1 91 ? 1.949 -2.001 -11.992 1.00 96.75 91 ALA A N 1
ATOM 706 C CA . ALA A 1 91 ? 1.963 -2.584 -10.662 1.00 96.75 91 ALA A CA 1
ATOM 707 C C . ALA A 1 91 ? 0.554 -2.988 -10.223 1.00 96.75 91 ALA A C 1
ATOM 709 O O . ALA A 1 91 ? -0.448 -2.533 -10.781 1.00 96.75 91 ALA A O 1
ATOM 710 N N . GLY A 1 92 ? 0.477 -3.829 -9.195 1.00 96.06 92 GLY A N 1
ATOM 711 C CA . GLY A 1 92 ? -0.791 -4.232 -8.607 1.00 96.06 92 GLY A CA 1
ATOM 712 C C . GLY A 1 92 ? -0.680 -4.647 -7.148 1.00 96.06 92 GLY A C 1
ATOM 713 O O . GLY A 1 92 ? 0.383 -5.024 -6.657 1.00 96.06 92 GLY A O 1
ATOM 714 N N . TRP A 1 93 ? -1.826 -4.595 -6.473 1.00 97.12 93 TRP A N 1
ATOM 715 C CA . TRP A 1 93 ? -2.022 -5.146 -5.139 1.00 97.12 93 TRP A CA 1
ATOM 716 C C . TRP A 1 93 ? -2.712 -6.505 -5.251 1.00 97.12 93 TRP A C 1
ATOM 718 O O . TRP A 1 93 ? -3.858 -6.607 -5.693 1.00 97.12 93 TRP A O 1
ATOM 728 N N . GLY A 1 94 ? -2.010 -7.555 -4.853 1.00 94.69 94 GLY A N 1
ATOM 729 C CA . GLY A 1 94 ? -2.527 -8.905 -4.717 1.00 94.69 94 GLY A CA 1
ATOM 730 C C . GLY A 1 94 ? -3.210 -9.109 -3.369 1.00 94.69 94 GLY A C 1
ATOM 731 O O . GLY A 1 94 ? -2.821 -8.516 -2.364 1.00 94.69 94 GLY A O 1
ATOM 732 N N . LEU A 1 95 ? -4.236 -9.967 -3.380 1.00 87.38 95 LEU A N 1
ATOM 733 C CA . LEU A 1 95 ? -4.845 -10.585 -2.198 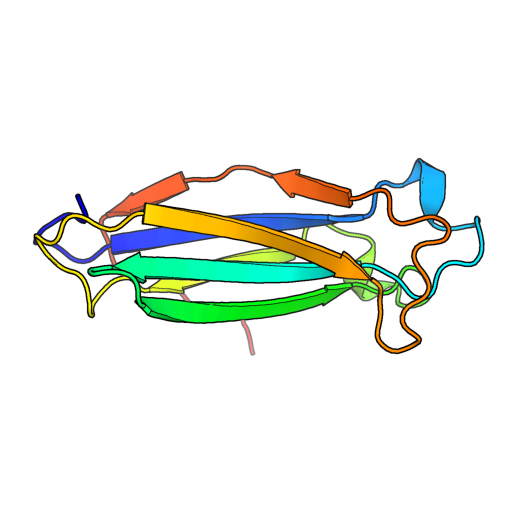1.00 87.38 95 LEU A CA 1
ATOM 734 C C . LEU A 1 95 ? -5.082 -9.627 -1.008 1.00 87.38 95 LEU A C 1
ATOM 736 O O . LEU A 1 95 ? -4.610 -9.914 0.088 1.00 87.38 95 LEU A O 1
ATOM 740 N N . PRO A 1 96 ? -5.881 -8.549 -1.142 1.00 92.38 96 PRO A N 1
ATOM 741 C CA . PRO A 1 96 ? -6.194 -7.705 0.007 1.00 92.38 96 PRO A CA 1
ATOM 742 C C . PRO A 1 96 ? -7.141 -8.420 0.979 1.00 92.38 96 PRO A C 1
ATOM 744 O O . PRO A 1 96 ? -8.337 -8.561 0.712 1.00 92.38 96 PRO A O 1
ATOM 747 N N . TRP A 1 97 ? -6.608 -8.912 2.099 1.00 94.44 97 TRP A N 1
ATOM 748 C CA . TRP A 1 97 ? -7.362 -9.675 3.099 1.00 94.44 97 TRP A CA 1
ATOM 749 C C . TRP A 1 97 ? -7.315 -8.978 4.455 1.00 94.44 97 TRP A C 1
ATOM 751 O O . TRP A 1 97 ? -6.252 -8.638 4.966 1.00 94.44 97 TRP A O 1
ATOM 761 N N . LEU A 1 98 ? -8.483 -8.827 5.082 1.00 93.69 98 LEU A N 1
ATOM 762 C CA . LEU A 1 98 ? -8.586 -8.448 6.488 1.00 93.69 98 LEU A CA 1
ATOM 763 C C . LEU A 1 98 ? -8.699 -9.717 7.331 1.00 93.69 98 LEU A C 1
ATOM 765 O O . LEU A 1 98 ? -9.730 -10.396 7.314 1.00 93.69 98 LEU A O 1
ATOM 769 N N . LEU A 1 99 ? -7.649 -10.026 8.081 1.00 95.25 99 LEU A N 1
ATOM 770 C CA . LEU A 1 99 ? -7.571 -11.229 8.899 1.00 95.25 99 LEU A CA 1
ATOM 771 C C . LEU A 1 99 ? -7.765 -10.911 10.374 1.00 95.25 99 LEU A C 1
ATOM 773 O O . LEU A 1 99 ? -7.361 -9.857 10.858 1.00 95.25 99 LEU A O 1
ATOM 777 N N . ARG A 1 100 ? -8.371 -11.855 11.101 1.00 95.31 100 ARG A N 1
ATOM 778 C CA . ARG A 1 100 ? -8.437 -11.830 12.566 1.00 95.31 100 ARG A CA 1
ATOM 779 C C . ARG A 1 100 ? -7.272 -12.638 13.128 1.00 95.31 100 ARG A C 1
ATOM 781 O O . ARG A 1 100 ? -7.060 -13.776 12.726 1.00 95.31 100 ARG A O 1
ATOM 788 N N . GLY A 1 101 ? -6.554 -12.066 14.079 1.00 92.81 101 GLY A N 1
ATOM 789 C CA . GLY A 1 101 ? -5.399 -12.652 14.738 1.00 92.81 101 GLY A CA 1
ATOM 790 C C . GLY A 1 101 ? -4.261 -11.653 14.906 1.00 92.81 101 GLY A C 1
ATOM 791 O O . GLY A 1 101 ? -4.416 -10.453 14.690 1.00 92.81 101 GLY A O 1
ATOM 792 N N . THR A 1 102 ? -3.113 -12.173 15.325 1.00 89.25 102 THR A N 1
ATOM 793 C CA . THR A 1 102 ? -1.827 -11.466 15.249 1.00 89.25 102 THR A CA 1
ATOM 794 C C . THR A 1 102 ? -1.053 -12.084 14.085 1.00 89.25 102 THR A C 1
ATOM 796 O O . THR A 1 102 ? -1.102 -13.312 13.969 1.00 89.25 102 THR A O 1
ATOM 799 N N . PRO A 1 103 ? -0.366 -11.294 13.243 1.00 83.75 103 PRO A N 1
ATOM 800 C CA . PRO A 1 103 ? 0.512 -11.852 12.223 1.00 83.75 103 PRO A CA 1
ATOM 801 C C . PRO A 1 103 ? 1.564 -12.774 12.858 1.00 83.75 103 PRO A C 1
ATOM 803 O O . PRO A 1 103 ? 2.133 -12.432 13.899 1.00 83.75 103 PRO A O 1
ATOM 806 N N . ASP A 1 104 ? 1.817 -13.9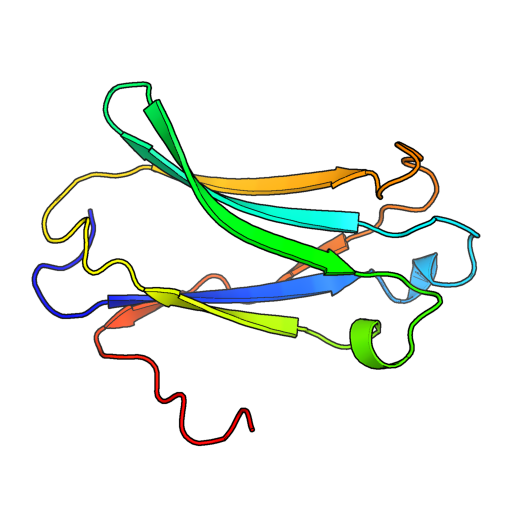37 12.255 1.00 79.81 104 ASP A N 1
ATOM 807 C CA . ASP A 1 104 ? 2.936 -14.786 12.668 1.00 79.81 104 ASP A CA 1
ATOM 808 C C . ASP A 1 104 ? 4.208 -14.319 11.959 1.00 79.81 104 ASP A C 1
ATOM 810 O O . ASP A 1 104 ? 4.451 -14.664 10.810 1.00 79.81 104 ASP A O 1
ATOM 814 N N . VAL A 1 105 ? 5.003 -13.504 12.649 1.00 71.88 105 VAL A N 1
ATOM 815 C CA . VAL A 1 105 ? 6.249 -12.922 12.117 1.00 71.88 105 VAL A CA 1
ATOM 816 C C . VAL A 1 105 ? 7.479 -13.806 12.362 1.00 71.88 105 VAL A C 1
ATOM 818 O O . VAL A 1 105 ? 8.614 -13.388 12.141 1.00 71.88 105 VAL A O 1
ATOM 821 N N . ARG A 1 106 ? 7.296 -15.034 12.866 1.00 66.56 106 ARG A N 1
ATOM 822 C CA . ARG A 1 106 ? 8.399 -15.967 13.147 1.00 66.56 106 ARG A CA 1
ATOM 823 C C . ARG A 1 106 ? 8.896 -16.592 11.839 1.00 66.56 106 ARG A C 1
ATOM 825 O O . ARG A 1 106 ? 8.546 -17.721 11.516 1.00 66.56 106 ARG A O 1
ATOM 832 N N . GLY A 1 107 ? 9.703 -15.851 11.089 1.00 50.47 107 GLY A N 1
ATOM 833 C CA . GLY A 1 107 ? 10.282 -16.304 9.819 1.00 50.47 107 GLY A CA 1
ATOM 834 C C . GLY A 1 107 ? 10.993 -15.215 9.013 1.00 50.47 107 GLY A C 1
ATOM 835 O O . GLY A 1 107 ? 11.756 -15.544 8.112 1.00 50.47 107 GLY A O 1
ATOM 836 N N . GLU A 1 108 ? 10.785 -13.944 9.355 1.00 51.84 108 GLU A N 1
ATOM 837 C CA . GLU A 1 108 ? 11.478 -12.802 8.756 1.00 51.84 108 GLU A CA 1
ATOM 838 C C . GLU A 1 108 ? 12.660 -12.413 9.663 1.00 51.84 108 GLU A C 1
ATOM 840 O O . GLU A 1 108 ? 12.505 -11.644 10.613 1.00 51.84 108 GLU A O 1
ATOM 845 N N . SER A 1 109 ? 13.829 -13.021 9.437 1.00 38.72 109 SER A N 1
ATOM 846 C CA . SER A 1 109 ? 15.098 -12.691 10.112 1.00 38.72 109 SER A CA 1
ATOM 847 C C . SER A 1 109 ? 16.241 -12.618 9.119 1.00 38.72 109 SER A C 1
ATOM 849 O O . SER A 1 109 ? 16.341 -13.590 8.336 1.00 38.72 109 SER A O 1
#

pLDDT: mean 93.26, std 9.1, range [38.72, 98.38]

Radius of gyration: 15.16 Å; chains: 1; bounding box: 32×30×38 Å

Sequence (109 aa):
TVPNERAFLWLSPALDPEAWGWGGDGVTFEAAVARDGQETTLYTRHLNPAETYDLGWQEALIPLDAYRGERIDLILSTHPGPANNDAADRAGWGLPWLLRGTPDVRGES

Secondary structure (DSSP, 8-state):
---SS-EEEEEEEEE-GGGTTS----EEEEEEEEETTEEEEEEEEEE-TTSGGGSS---EEEE-GGGTT---EEEEEEEE-TT---TT--EEEEEEEEEES----TT--

Foldseek 3Di:
DAALFWKKKKKWKAADPVLLPQDFQFKKKWKWKDDPNDIDTQDIDTAGSVDPVRHDTDIDIGTPNVQHPHDIDIDIDIAGDPVSDCGSHHMDMPDTDMDGDHDPPVPPD